Protein AF-A0A924HK42-F1 (afdb_monomer)

Nearest PDB structures (foldseek):
  7chu-assembly1_B  TM=3.744E-01  e=1.829E-01  Geobacillus virus E2
  7rej-assembly2_B  TM=3.097E-01  e=2.356E-01  Kuttervirus CBA120
  3wwn-assembly1_B-2  TM=5.386E-01  e=3.827E+00  Thermus thermophilus HB27
  4ufq-assembly2_A  TM=3.027E-01  e=3.592E+00  Streptomyces koganeiensis

Radius of gyration: 39.66 Å; Cα contacts (8 Å, |Δi|>4): 203; chains: 1; bounding box: 62×42×133 Å

Secondary structure (DSSP, 8-state):
-HHHHHHHHHHHHHHHHHHHHHHHHHHHH-----SSEETTEEEES-SS--TT-SEEE--SS------EE-HHHHHTTGGG--GGGTT-EEEETTTTEEEEE-SSSEEETTPPPPPPP---EEEESSSPPTTSS-TT-EEEETTT--EEEE-TTS-EEE---SS----TTTT---

Structure (mmCIF, N/CA/C/O backbone):
data_AF-A0A924HK42-F1
#
_entry.id   AF-A0A924HK42-F1
#
loop_
_atom_site.group_PDB
_atom_site.id
_atom_site.type_symbol
_atom_site.label_atom_id
_atom_site.label_alt_id
_atom_site.label_comp_id
_atom_site.label_asym_id
_atom_site.label_entity_id
_atom_site.label_seq_id
_atom_site.pdbx_PDB_ins_code
_atom_site.Cartn_x
_atom_site.Cartn_y
_atom_site.Cartn_z
_atom_site.occupancy
_atom_site.B_iso_or_equiv
_atom_site.auth_seq_id
_atom_site.auth_comp_id
_atom_site.auth_asym_id
_atom_site.auth_atom_id
_atom_site.pdbx_PDB_model_num
ATOM 1 N N . MET A 1 1 ? -30.449 -0.015 86.565 1.00 60.94 1 MET A N 1
ATOM 2 C CA . MET A 1 1 ? -29.260 -0.202 85.696 1.00 60.94 1 MET A CA 1
ATOM 3 C C . MET A 1 1 ? -29.527 -0.998 84.413 1.00 60.94 1 MET A C 1
ATOM 5 O O . MET A 1 1 ? -28.782 -0.805 83.466 1.00 60.94 1 MET A O 1
ATOM 9 N N . GLN A 1 2 ? -30.572 -1.835 84.306 1.00 57.66 2 GLN A N 1
ATOM 10 C CA . GLN A 1 2 ? -30.800 -2.625 83.077 1.00 57.66 2 GLN A CA 1
ATOM 11 C C . GLN A 1 2 ? -31.248 -1.819 81.839 1.00 57.66 2 GLN A C 1
ATOM 13 O O . GLN A 1 2 ? -30.857 -2.155 80.723 1.00 57.66 2 GLN A O 1
ATOM 18 N N . ASN A 1 3 ? -31.991 -0.720 82.010 1.00 57.16 3 ASN A N 1
ATOM 19 C CA . ASN A 1 3 ? -32.511 0.060 80.875 1.00 57.16 3 ASN A CA 1
ATOM 20 C C . ASN A 1 3 ? -31.427 0.823 80.087 1.00 57.16 3 ASN A C 1
ATOM 22 O O . ASN A 1 3 ? -31.620 1.094 78.903 1.00 57.16 3 ASN A O 1
ATOM 26 N N . SER A 1 4 ? -30.287 1.165 80.706 1.00 59.91 4 SER A N 1
ATOM 27 C CA . SER A 1 4 ? -29.198 1.863 80.003 1.00 59.91 4 SER A CA 1
ATOM 28 C C . SER A 1 4 ? -28.391 0.916 79.113 1.00 59.91 4 SER A C 1
ATOM 30 O O . SER A 1 4 ? -28.075 1.281 77.985 1.00 59.91 4 SER A O 1
ATOM 32 N N . LEU A 1 5 ? -28.134 -0.317 79.563 1.00 56.41 5 LEU A N 1
ATOM 33 C CA . LEU A 1 5 ? -27.430 -1.335 78.775 1.00 56.41 5 LEU A CA 1
ATOM 34 C C . LEU A 1 5 ? -28.242 -1.751 77.544 1.00 56.41 5 LEU A C 1
ATOM 36 O O . LEU A 1 5 ? -27.706 -1.784 76.439 1.00 56.41 5 LEU A O 1
ATOM 40 N N . GLN A 1 6 ? -29.554 -1.961 77.698 1.00 61.78 6 GLN A N 1
ATOM 41 C CA . GLN A 1 6 ? -30.449 -2.266 76.576 1.00 61.78 6 GLN A CA 1
ATOM 42 C C . GLN A 1 6 ? -30.402 -1.164 75.500 1.00 61.78 6 GLN A C 1
ATOM 44 O O . GLN A 1 6 ? -30.258 -1.473 74.320 1.00 61.78 6 GLN A O 1
ATOM 49 N N . LYS A 1 7 ? -30.413 0.123 75.876 1.00 58.91 7 LYS A N 1
ATOM 50 C CA . LYS A 1 7 ? -30.321 1.246 74.920 1.00 58.91 7 LYS A CA 1
ATOM 51 C C . LYS A 1 7 ? -28.994 1.286 74.146 1.00 58.91 7 LYS A C 1
ATOM 53 O O . LYS A 1 7 ? -28.999 1.587 72.954 1.00 58.91 7 LYS A O 1
ATOM 58 N N . ILE A 1 8 ? -27.877 0.958 74.801 1.00 57.97 8 ILE A N 1
ATOM 59 C CA . ILE A 1 8 ? -26.535 0.942 74.189 1.00 57.97 8 ILE A CA 1
ATOM 60 C C . ILE A 1 8 ? -26.398 -0.233 73.207 1.00 57.97 8 ILE A C 1
ATOM 62 O O . ILE A 1 8 ? -25.876 -0.055 72.105 1.00 57.97 8 ILE A O 1
ATOM 66 N N . HIS A 1 9 ? -26.927 -1.412 73.556 1.00 62.44 9 HIS A N 1
ATOM 67 C CA . HIS A 1 9 ? -26.930 -2.572 72.660 1.00 62.44 9 HIS A CA 1
ATOM 68 C C . HIS A 1 9 ? -27.810 -2.339 71.424 1.00 62.44 9 HIS A C 1
ATOM 70 O O . HIS A 1 9 ? -27.360 -2.593 70.309 1.00 62.44 9 HIS A O 1
ATOM 76 N N . HIS A 1 10 ? -29.010 -1.772 71.583 1.00 66.69 10 HIS A N 1
ATOM 77 C CA . HIS A 1 10 ? -29.893 -1.492 70.447 1.00 66.69 10 HIS A CA 1
ATOM 78 C C . HIS A 1 10 ? -29.303 -0.441 69.490 1.00 66.69 10 HIS A C 1
ATOM 80 O O . HIS A 1 10 ? -29.286 -0.664 68.283 1.00 66.69 10 HIS A O 1
ATOM 86 N N . GLY A 1 11 ? -28.751 0.668 69.996 1.00 64.31 11 GLY A N 1
ATOM 87 C CA . GLY A 1 11 ? -28.158 1.707 69.140 1.00 64.31 11 GLY A CA 1
ATOM 88 C C . GLY A 1 11 ? -26.922 1.230 68.365 1.00 64.31 11 GLY A C 1
ATOM 89 O O . GLY A 1 11 ? -26.782 1.512 67.174 1.00 64.31 11 GLY A O 1
ATOM 90 N N . SER A 1 12 ? -26.049 0.452 69.013 1.00 63.62 12 SER A N 1
ATOM 91 C CA . SER A 1 12 ? -24.818 -0.055 68.391 1.00 63.62 12 SER A CA 1
ATOM 92 C C . SER A 1 12 ? -25.096 -1.125 67.321 1.00 63.62 12 SER A C 1
ATOM 94 O O . SER A 1 12 ? -24.486 -1.110 66.251 1.00 63.62 12 SER A O 1
ATOM 96 N N . ILE A 1 13 ? -26.087 -1.999 67.549 1.00 64.75 13 ILE A N 1
ATOM 97 C CA . ILE A 1 13 ? -26.516 -3.022 66.579 1.00 64.75 13 ILE A CA 1
ATOM 98 C C . ILE A 1 13 ? -27.212 -2.383 65.366 1.00 64.75 13 ILE A C 1
ATOM 100 O O . ILE A 1 13 ? -26.963 -2.794 64.232 1.00 64.75 13 ILE A O 1
ATOM 104 N N . VAL A 1 14 ? -28.027 -1.341 65.563 1.00 73.50 14 VAL A N 1
ATOM 105 C CA . VAL A 1 14 ? -28.696 -0.616 64.463 1.00 73.50 14 VAL A CA 1
ATOM 106 C C . VAL A 1 14 ? -27.681 0.119 63.578 1.00 73.50 14 VAL A C 1
ATOM 108 O O . VAL A 1 14 ? -27.779 0.092 62.353 1.00 73.50 14 VAL A O 1
ATOM 111 N N . HIS A 1 15 ? -26.649 0.725 64.168 1.00 68.31 15 HIS A N 1
ATOM 112 C CA . HIS A 1 15 ? -25.599 1.399 63.397 1.00 68.31 15 HIS A CA 1
ATOM 113 C C . HIS A 1 15 ? -24.704 0.414 62.635 1.00 68.31 15 HIS A C 1
ATOM 115 O O . HIS A 1 15 ? -24.260 0.723 61.528 1.00 68.31 15 HIS A O 1
ATOM 121 N N . LEU A 1 16 ? -24.438 -0.767 63.202 1.00 68.56 16 LEU A N 1
ATOM 122 C CA . LEU A 1 16 ? -23.688 -1.822 62.524 1.00 68.56 16 LEU A CA 1
ATOM 123 C C . LEU A 1 16 ? -24.488 -2.401 61.347 1.00 68.56 16 LEU A C 1
ATOM 125 O O . LEU A 1 16 ? -23.970 -2.475 60.237 1.00 68.56 16 LEU A O 1
ATOM 129 N N . THR A 1 17 ? -25.766 -2.718 61.560 1.00 78.00 17 THR A N 1
ATOM 130 C CA . THR A 1 17 ? -26.655 -3.279 60.525 1.00 78.00 17 THR A CA 1
ATOM 131 C C . THR A 1 17 ? -26.899 -2.309 59.367 1.00 78.00 17 THR A C 1
ATOM 133 O O . THR A 1 17 ? -26.828 -2.718 58.209 1.00 78.00 17 THR A O 1
ATOM 136 N N . LEU A 1 18 ? -27.082 -1.012 59.637 1.00 75.62 18 LEU A N 1
ATOM 137 C CA . LEU A 1 18 ? -27.269 -0.002 58.591 1.00 75.62 18 LEU A CA 1
ATOM 138 C C . LEU A 1 18 ? -26.013 0.185 57.720 1.00 75.62 18 LEU A C 1
ATOM 140 O O . LEU A 1 18 ? -26.120 0.284 56.498 1.00 75.62 18 LEU A O 1
ATOM 144 N N . LYS A 1 19 ? -24.814 0.169 58.321 1.00 76.31 19 LYS A N 1
ATOM 145 C CA . LYS A 1 19 ? -23.538 0.235 57.583 1.00 76.31 19 LYS A CA 1
ATOM 146 C C . LYS A 1 19 ? -23.337 -0.985 56.684 1.00 76.31 19 LYS A C 1
ATOM 148 O O . LYS A 1 19 ? -22.904 -0.828 55.545 1.00 76.31 19 LYS A O 1
ATOM 153 N N . THR A 1 20 ? -23.687 -2.179 57.162 1.00 78.62 20 THR A N 1
ATOM 154 C CA . THR A 1 20 ? -23.613 -3.412 56.366 1.00 78.62 20 THR A CA 1
ATOM 155 C C . THR A 1 20 ? -24.596 -3.392 55.193 1.00 78.62 20 THR A C 1
ATOM 157 O O . THR A 1 20 ? -24.219 -3.779 54.091 1.00 78.62 20 THR A O 1
ATOM 160 N N . ILE A 1 21 ? -25.818 -2.879 55.378 1.00 82.56 21 ILE A N 1
ATOM 161 C CA . ILE A 1 21 ? -26.804 -2.735 54.292 1.00 82.56 21 ILE A CA 1
ATOM 162 C C . ILE A 1 21 ? -26.319 -1.734 53.236 1.00 82.56 21 ILE A C 1
ATOM 164 O O . ILE A 1 21 ? -26.374 -2.036 52.048 1.00 82.56 21 ILE A O 1
ATOM 168 N N . VAL A 1 22 ? -25.783 -0.578 53.643 1.00 81.81 22 VAL A N 1
ATOM 169 C CA . VAL A 1 22 ? -25.225 0.411 52.701 1.00 81.81 22 VAL A CA 1
ATOM 170 C C . VAL A 1 22 ? -24.028 -0.163 51.936 1.00 81.81 22 VAL A C 1
ATOM 172 O O . VAL A 1 22 ? -23.928 0.032 50.728 1.00 81.81 22 VAL A O 1
ATOM 175 N N . PHE A 1 23 ? -23.157 -0.926 52.603 1.00 77.56 23 PHE A N 1
ATOM 176 C CA . PHE A 1 23 ? -22.029 -1.612 51.965 1.00 77.56 23 PHE A CA 1
ATOM 177 C C . PHE A 1 23 ? -22.488 -2.677 50.953 1.00 77.56 23 PHE A C 1
ATOM 179 O O . PHE A 1 23 ? -21.944 -2.751 49.852 1.00 77.56 23 PHE A O 1
ATOM 186 N N . LEU A 1 24 ? -23.538 -3.445 51.270 1.00 78.38 24 LEU A N 1
ATOM 187 C CA . LEU A 1 24 ? -24.142 -4.414 50.349 1.00 78.38 24 LEU A CA 1
ATOM 188 C C . LEU A 1 24 ? -24.826 -3.733 49.155 1.00 78.38 24 LEU A C 1
ATOM 190 O O . LEU A 1 24 ? -24.669 -4.201 48.032 1.00 78.38 24 LEU A O 1
ATOM 194 N N . ILE A 1 25 ? -25.526 -2.613 49.365 1.00 79.56 25 ILE A N 1
ATOM 195 C CA . ILE A 1 25 ? -26.131 -1.819 48.282 1.00 79.56 25 ILE A CA 1
ATOM 196 C C . ILE A 1 25 ? -25.048 -1.212 47.386 1.00 79.56 25 ILE A C 1
ATOM 198 O O . ILE A 1 25 ? -25.223 -1.194 46.172 1.00 79.56 25 ILE A O 1
ATOM 202 N N . LEU A 1 26 ? -23.914 -0.771 47.941 1.00 73.88 26 LEU A N 1
ATOM 203 C CA . LEU A 1 26 ? -22.788 -0.307 47.132 1.00 73.88 26 LEU A CA 1
ATOM 204 C C . LEU A 1 26 ? -22.229 -1.445 46.266 1.00 73.88 26 LEU A C 1
ATOM 206 O O . LEU A 1 26 ? -22.082 -1.272 45.062 1.00 73.88 26 LEU A O 1
ATOM 210 N N . ILE A 1 27 ? -21.972 -2.622 46.844 1.00 70.44 27 ILE A N 1
ATOM 211 C CA . ILE A 1 27 ? -21.390 -3.768 46.122 1.00 70.44 27 ILE A CA 1
ATOM 212 C C . ILE A 1 27 ? -22.349 -4.337 45.065 1.00 70.44 27 ILE A C 1
ATOM 214 O O . ILE A 1 27 ? -21.914 -4.692 43.972 1.00 70.44 27 ILE A O 1
ATOM 218 N N . LEU A 1 28 ? -23.649 -4.410 45.364 1.00 69.75 28 LEU A N 1
ATOM 219 C CA . LEU A 1 28 ? -24.672 -4.949 44.458 1.00 69.75 28 LEU A CA 1
ATOM 220 C C . LEU A 1 28 ? -25.208 -3.899 43.466 1.00 69.75 28 LEU A C 1
ATOM 222 O O . LEU A 1 28 ? -25.758 -4.260 42.425 1.00 69.75 28 LEU A O 1
ATOM 226 N N . GLY A 1 29 ? -25.051 -2.608 43.777 1.00 62.84 29 GLY A N 1
ATOM 227 C CA . GLY A 1 29 ? -25.498 -1.471 42.969 1.00 62.84 29 GLY A CA 1
ATOM 228 C C . GLY A 1 29 ? -24.535 -1.078 41.848 1.00 62.84 29 GLY A C 1
ATOM 229 O O . GLY A 1 29 ? -24.977 -0.514 40.846 1.00 62.84 29 GLY A O 1
ATOM 230 N N . PHE A 1 30 ? -23.250 -1.442 41.936 1.00 62.41 30 PHE A N 1
ATOM 231 C CA . PHE A 1 30 ? -22.338 -1.400 40.789 1.00 62.41 30 PHE A CA 1
ATOM 232 C C . PHE A 1 30 ? -22.649 -2.563 39.837 1.00 62.41 30 PHE A C 1
ATOM 234 O O . PHE A 1 30 ? -21.886 -3.522 39.707 1.00 62.41 30 PHE A O 1
ATOM 241 N N . LYS A 1 31 ? -23.771 -2.480 39.108 1.00 58.25 31 LYS A N 1
ATOM 242 C CA . LYS A 1 31 ? -23.866 -3.226 37.850 1.00 58.25 31 LYS A CA 1
ATOM 243 C C . LYS A 1 31 ? -22.669 -2.791 37.010 1.00 58.25 31 LYS A C 1
ATOM 245 O O . LYS A 1 31 ? -22.473 -1.594 36.817 1.00 58.25 31 LYS A O 1
ATOM 250 N N . LYS A 1 32 ? -21.853 -3.741 36.540 1.00 56.59 32 LYS A N 1
ATOM 251 C CA . LYS A 1 32 ? -20.817 -3.453 35.544 1.00 56.59 32 LYS A CA 1
ATOM 252 C C . LYS A 1 32 ? -21.500 -2.728 34.387 1.00 56.59 32 LYS A C 1
ATOM 254 O O . LYS A 1 32 ? -22.228 -3.355 33.623 1.00 56.59 32 LYS A O 1
ATOM 259 N N . THR A 1 33 ? -21.285 -1.427 34.254 1.00 49.47 33 THR A N 1
ATOM 260 C CA . THR A 1 33 ? -21.591 -0.715 33.019 1.00 49.47 33 THR A CA 1
ATOM 261 C C . THR A 1 33 ? -20.537 -1.183 32.023 1.00 49.47 33 THR A C 1
ATOM 263 O O . THR A 1 33 ? -19.456 -0.610 31.916 1.00 49.47 33 THR A O 1
ATOM 266 N N . THR A 1 34 ? -20.778 -2.328 31.385 1.00 50.75 34 THR A N 1
ATOM 267 C CA . THR A 1 34 ? -19.923 -2.853 30.325 1.00 50.75 34 THR A CA 1
ATOM 268 C C . THR A 1 34 ? -20.032 -1.900 29.145 1.00 50.75 34 THR A C 1
ATOM 270 O O . THR A 1 34 ? -20.951 -1.981 28.336 1.00 50.75 34 THR A O 1
ATOM 273 N N . LEU A 1 35 ? -19.090 -0.968 29.045 1.00 57.59 35 LEU A N 1
ATOM 274 C CA . LEU A 1 35 ? -18.863 -0.238 27.810 1.00 57.59 35 LEU A CA 1
ATOM 275 C C . LEU A 1 35 ? -18.187 -1.219 26.835 1.00 57.59 35 LEU A C 1
ATOM 277 O O . LEU A 1 35 ? -16.990 -1.475 26.924 1.00 57.59 35 LEU A O 1
ATOM 281 N N . GLY A 1 36 ? -18.990 -1.848 25.973 1.00 54.88 36 GLY A N 1
ATOM 282 C CA . GLY A 1 36 ? -18.540 -2.454 24.713 1.00 54.88 36 GLY A CA 1
ATOM 283 C C . GLY A 1 36 ? -18.012 -3.894 24.717 1.00 54.88 36 GLY A C 1
ATOM 284 O O . GLY A 1 36 ? -17.619 -4.353 23.652 1.00 54.88 36 GLY A O 1
ATOM 285 N N . GLN A 1 37 ? -17.992 -4.622 25.839 1.00 58.22 37 GLN A N 1
ATOM 286 C CA . GLN A 1 37 ? -17.507 -6.015 25.870 1.00 58.22 37 GLN A CA 1
ATOM 287 C C . GLN A 1 37 ? -18.670 -7.009 25.892 1.00 58.22 37 GLN A C 1
ATOM 289 O O . GLN A 1 37 ? -19.072 -7.496 26.951 1.00 58.22 37 GLN A O 1
ATOM 294 N N . THR A 1 38 ? -19.220 -7.305 24.718 1.00 54.03 38 THR A N 1
ATOM 295 C CA . THR A 1 38 ? -20.148 -8.425 24.541 1.00 54.03 38 THR A CA 1
ATOM 296 C C . THR A 1 38 ? -19.286 -9.670 24.344 1.00 54.03 38 THR A C 1
ATOM 298 O O . THR A 1 38 ? -18.628 -9.805 23.317 1.00 54.03 38 THR A O 1
ATOM 301 N N . SER A 1 39 ? -19.204 -10.521 25.372 1.00 64.56 39 SER A N 1
ATOM 302 C CA . SER A 1 39 ? -18.599 -11.867 25.372 1.00 64.56 39 SER A CA 1
ATOM 303 C C . SER A 1 39 ? -17.511 -12.117 24.309 1.00 64.56 39 SER A C 1
ATOM 305 O O . SER A 1 39 ? -17.748 -12.812 23.328 1.00 64.56 39 SER A O 1
ATOM 307 N N . GLY A 1 40 ? -16.313 -11.557 24.508 1.00 77.12 40 GLY A N 1
ATOM 308 C CA . GLY A 1 40 ? -15.129 -11.842 23.680 1.00 77.12 40 GLY A CA 1
ATOM 309 C C . GLY A 1 40 ? -14.845 -10.863 22.534 1.00 77.12 40 GLY A C 1
ATOM 310 O O . GLY A 1 40 ? -13.751 -10.916 21.978 1.00 77.12 40 GLY A O 1
ATOM 311 N N . SER A 1 41 ? -15.762 -9.941 22.223 1.00 89.12 41 SER A N 1
ATOM 312 C CA . SER A 1 41 ? -15.559 -8.881 21.221 1.00 89.12 41 SER A CA 1
ATOM 313 C C . SER A 1 41 ? -15.672 -7.484 21.838 1.00 89.12 41 SER A C 1
ATOM 315 O O . SER A 1 41 ? -16.392 -7.276 22.818 1.00 89.12 41 SER A O 1
ATOM 317 N N . VAL A 1 42 ? -14.938 -6.526 21.272 1.00 90.75 42 VAL A N 1
ATOM 318 C CA . VAL A 1 42 ? -14.956 -5.108 21.637 1.00 90.75 42 VAL A CA 1
ATOM 319 C C . VAL A 1 42 ? -15.672 -4.326 20.541 1.00 90.75 42 VAL A C 1
ATOM 321 O O . VAL A 1 42 ? -15.205 -4.274 19.407 1.00 90.75 42 VAL A O 1
ATOM 324 N N . GLY A 1 43 ? -16.786 -3.685 20.890 1.00 91.00 43 GLY A N 1
ATOM 325 C CA . GLY A 1 43 ? -17.484 -2.728 20.031 1.00 91.00 43 GLY A CA 1
ATOM 326 C C . GLY A 1 43 ? -17.170 -1.283 20.408 1.00 91.00 43 GLY A C 1
ATOM 327 O O . GLY A 1 43 ? -17.345 -0.892 21.563 1.00 91.00 43 GLY A O 1
ATOM 328 N N . ILE A 1 44 ? -16.756 -0.464 19.439 1.00 92.25 44 ILE A N 1
ATOM 329 C CA . ILE A 1 44 ? -16.608 0.991 19.588 1.00 92.25 44 ILE A CA 1
ATOM 330 C C . ILE A 1 44 ? -17.584 1.669 18.628 1.00 92.25 44 ILE A C 1
ATOM 332 O O . ILE A 1 44 ? -17.455 1.550 17.416 1.00 92.25 44 ILE A O 1
ATOM 336 N N . GLY A 1 45 ? -18.578 2.382 19.164 1.00 92.31 45 GLY A N 1
ATOM 337 C CA . GLY A 1 45 ? -19.627 3.016 18.350 1.00 92.31 45 GLY A CA 1
ATOM 338 C C . GLY A 1 45 ? -20.679 2.046 17.791 1.00 92.31 45 GLY A C 1
ATOM 339 O O . GLY A 1 45 ? -21.547 2.463 17.032 1.00 92.31 45 GLY A O 1
ATOM 340 N N . THR A 1 46 ? -20.646 0.776 18.205 1.00 90.56 46 THR A N 1
ATOM 341 C CA . THR A 1 46 ? -21.676 -0.242 17.945 1.00 90.56 46 THR A CA 1
ATOM 342 C C . THR A 1 46 ? -21.951 -1.050 19.217 1.00 90.56 46 THR A C 1
ATOM 344 O O . THR A 1 46 ? -21.048 -1.271 20.024 1.00 90.56 46 THR A O 1
ATOM 347 N N . THR A 1 47 ? -23.197 -1.487 19.409 1.00 88.38 47 THR A N 1
ATOM 348 C CA . THR A 1 47 ? -23.598 -2.418 20.484 1.00 88.38 47 THR A CA 1
ATOM 349 C C . THR A 1 47 ? -23.660 -3.869 20.016 1.00 88.38 47 THR A C 1
ATOM 351 O O . THR A 1 47 ? -23.749 -4.776 20.840 1.00 88.38 47 THR A O 1
ATOM 354 N N . THR A 1 48 ? -23.599 -4.089 18.703 1.00 89.38 48 THR A N 1
ATOM 355 C CA . THR A 1 48 ? -23.621 -5.410 18.073 1.00 89.38 48 THR A CA 1
ATOM 356 C C . THR A 1 48 ? -22.392 -5.524 17.175 1.00 89.38 48 THR A C 1
ATOM 358 O O . THR A 1 48 ? -22.499 -5.256 15.977 1.00 89.38 48 THR A O 1
ATOM 361 N N . PRO A 1 49 ? -21.208 -5.829 17.741 1.00 90.81 49 PRO A N 1
ATOM 362 C CA . PRO A 1 49 ? -20.014 -6.091 16.946 1.00 90.81 49 PRO A CA 1
ATOM 363 C C . PRO A 1 49 ? -20.266 -7.201 15.925 1.00 90.81 49 PRO A C 1
ATOM 365 O O . PRO A 1 49 ? -21.011 -8.150 16.197 1.00 90.81 49 PRO A O 1
ATOM 368 N N . TYR A 1 50 ? -19.632 -7.106 14.761 1.00 91.75 50 TYR A N 1
ATOM 369 C CA . TYR A 1 50 ? -19.667 -8.167 13.766 1.00 91.75 50 TYR A CA 1
ATOM 370 C C . TYR A 1 50 ? -19.182 -9.497 14.362 1.00 91.75 50 TYR A C 1
ATOM 372 O O . TYR A 1 50 ? -18.147 -9.556 15.020 1.00 91.75 50 TYR A O 1
ATOM 380 N N . SER A 1 51 ? -19.915 -10.582 14.100 1.00 91.12 51 SER A N 1
ATOM 381 C CA . SER A 1 51 ? -19.716 -11.885 14.766 1.00 91.12 51 SER A CA 1
ATOM 382 C C . SER A 1 51 ? -18.313 -12.490 14.621 1.00 9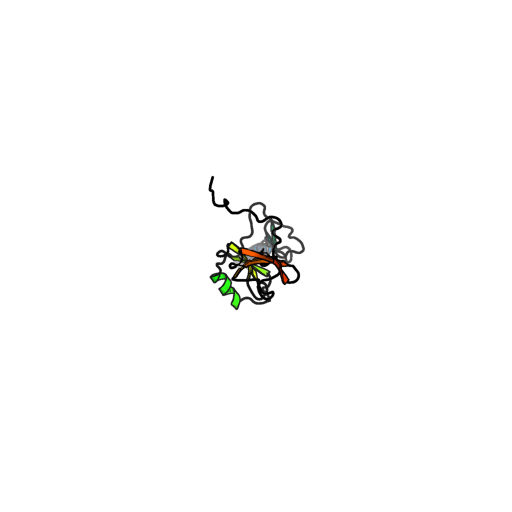1.12 51 SER A C 1
ATOM 384 O O . SER A 1 51 ? -17.881 -13.225 15.504 1.00 91.12 51 SER A O 1
ATOM 386 N N . ASN A 1 52 ? -17.588 -12.159 13.547 1.00 91.50 52 ASN A N 1
ATOM 387 C CA . ASN A 1 52 ? -16.215 -12.625 13.314 1.00 91.50 52 ASN A CA 1
ATOM 388 C C . ASN A 1 52 ? -15.145 -11.572 13.664 1.00 91.50 52 ASN A C 1
ATOM 390 O O . ASN A 1 52 ? -13.982 -11.742 13.300 1.00 91.50 52 ASN A O 1
ATOM 394 N N . ALA A 1 53 ? -15.512 -10.471 14.327 1.00 92.75 53 ALA A N 1
ATOM 395 C CA . ALA A 1 53 ? -14.591 -9.415 14.726 1.00 92.75 53 ALA A CA 1
ATOM 396 C C . ALA A 1 53 ? -14.328 -9.454 16.237 1.00 92.75 53 ALA A C 1
ATOM 398 O O . ALA A 1 53 ? -15.242 -9.373 17.053 1.00 92.75 53 ALA A O 1
ATOM 399 N N . VAL A 1 54 ? -13.050 -9.503 16.619 1.00 93.00 54 VAL A N 1
ATOM 400 C CA . VAL A 1 54 ? -12.644 -9.261 18.016 1.00 93.00 54 VAL A CA 1
ATOM 401 C C . VAL A 1 54 ? -12.725 -7.767 18.351 1.00 93.00 54 VAL A C 1
ATOM 403 O O . VAL A 1 54 ? -12.997 -7.409 19.492 1.00 93.00 54 VAL A O 1
ATOM 406 N N . LEU A 1 55 ? -12.526 -6.891 17.363 1.00 93.12 55 LEU A N 1
ATOM 407 C CA . LEU A 1 55 ? -12.686 -5.443 17.478 1.00 93.12 55 LEU A CA 1
ATOM 408 C C . LEU A 1 55 ? -13.507 -4.934 16.291 1.00 93.12 55 LEU A C 1
ATOM 410 O O . LEU A 1 55 ? -13.078 -5.081 15.148 1.00 93.12 55 LEU A O 1
ATOM 414 N N . ASP A 1 56 ? -14.651 -4.318 16.572 1.00 94.12 56 ASP A N 1
ATOM 415 C CA . ASP A 1 56 ? -15.506 -3.657 15.586 1.00 94.12 56 ASP A CA 1
ATOM 416 C C . ASP A 1 56 ? -15.649 -2.172 15.943 1.00 94.12 56 ASP A C 1
ATOM 418 O O . ASP A 1 56 ? -15.994 -1.817 17.074 1.00 94.12 56 ASP A O 1
ATOM 422 N N . ILE A 1 57 ? -15.346 -1.295 14.987 1.00 94.88 57 ILE A N 1
ATOM 423 C CA . ILE A 1 57 ? -15.366 0.157 15.164 1.00 94.88 57 ILE A CA 1
ATOM 424 C C . ILE A 1 57 ? -16.310 0.748 14.123 1.00 94.88 57 ILE A C 1
ATOM 426 O O . ILE A 1 57 ? -16.013 0.735 12.930 1.00 94.88 57 ILE A O 1
ATOM 430 N N . SER A 1 58 ? -17.410 1.338 14.584 1.00 94.88 58 SER A N 1
ATOM 431 C CA . SER A 1 58 ? -18.374 2.034 13.738 1.00 94.88 58 SER A CA 1
ATOM 432 C C . SER A 1 58 ? -18.395 3.526 14.060 1.00 94.88 58 SER A C 1
ATOM 434 O O . SER A 1 58 ? -18.598 3.945 15.200 1.00 94.88 58 SER A O 1
ATOM 436 N N . SER A 1 59 ? -18.150 4.358 13.052 1.00 96.31 59 SER A N 1
ATOM 437 C CA . SER A 1 59 ? -18.274 5.810 13.148 1.00 96.31 59 SER A CA 1
ATOM 438 C C . SER A 1 59 ? -18.466 6.414 11.762 1.00 96.31 59 SER A C 1
ATOM 440 O O . SER A 1 59 ? -17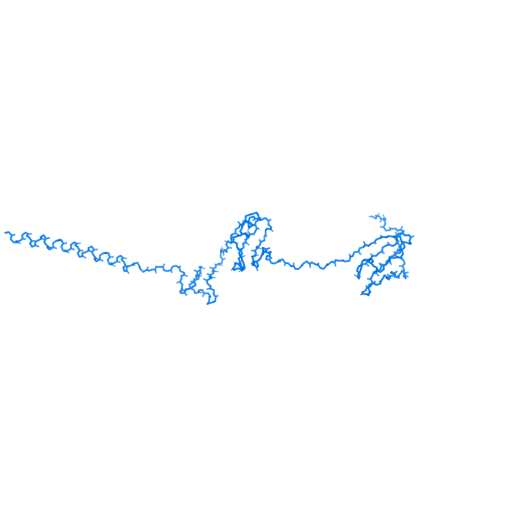.854 5.966 10.799 1.00 96.31 59 SER A O 1
ATOM 442 N N . THR A 1 60 ? -19.278 7.468 11.666 1.00 96.75 60 THR A N 1
ATOM 443 C CA . THR A 1 60 ? -19.436 8.273 10.441 1.00 96.75 60 THR A CA 1
ATOM 444 C C . THR A 1 60 ? -18.585 9.545 10.450 1.00 96.75 60 THR A C 1
ATOM 446 O O . THR A 1 60 ? -18.518 10.244 9.445 1.00 96.75 60 THR A O 1
ATOM 449 N N . THR A 1 61 ? -17.943 9.867 11.580 1.00 97.56 61 THR A N 1
ATOM 450 C CA . THR A 1 61 ? -17.225 11.139 11.791 1.00 97.56 61 THR A CA 1
ATOM 451 C C . THR A 1 61 ? -15.801 10.972 12.319 1.00 97.56 61 THR A C 1
ATOM 453 O O . THR A 1 61 ? -15.069 11.955 12.421 1.00 97.56 61 THR A O 1
ATOM 456 N N . LYS A 1 62 ? -15.383 9.750 12.671 1.00 96.88 62 LYS A N 1
ATOM 457 C CA . LYS A 1 62 ? -14.050 9.443 13.208 1.00 96.88 62 LYS A CA 1
ATOM 458 C C . LYS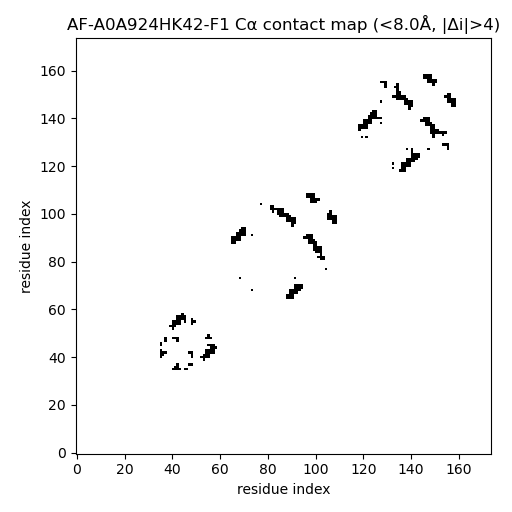 A 1 62 ? -13.442 8.238 12.493 1.00 96.88 62 LYS A C 1
ATOM 460 O O . LYS A 1 62 ? -14.160 7.405 11.954 1.00 96.88 62 LYS A O 1
ATOM 465 N N . GLY A 1 63 ? -12.115 8.143 12.531 1.00 94.62 63 GLY A N 1
ATOM 466 C CA . GLY A 1 63 ? -11.354 7.002 12.016 1.00 94.62 63 GLY A CA 1
ATOM 467 C C . GLY A 1 63 ? -10.499 6.330 13.091 1.00 94.62 63 GLY A C 1
ATOM 468 O O . GLY A 1 63 ? -10.451 6.776 14.239 1.00 94.62 63 GLY A O 1
ATOM 469 N N . LEU A 1 64 ? -9.793 5.268 12.697 1.00 96.12 64 LEU A N 1
ATOM 470 C CA . LEU A 1 64 ? -8.797 4.594 13.528 1.00 96.12 64 LEU A CA 1
ATOM 471 C C . LEU A 1 64 ? -7.415 5.217 13.298 1.00 96.12 64 LEU A C 1
ATOM 473 O O . LEU A 1 64 ? -6.872 5.151 12.196 1.00 96.12 64 LEU A O 1
ATOM 477 N N . LEU A 1 65 ? -6.826 5.793 14.347 1.00 96.81 65 LEU A N 1
ATOM 478 C CA . LEU A 1 65 ? -5.440 6.252 14.313 1.00 96.81 65 LEU A CA 1
ATOM 479 C C . LEU A 1 65 ? -4.510 5.124 14.776 1.00 96.81 65 LEU A C 1
ATOM 481 O O . LEU A 1 65 ? -4.419 4.832 15.966 1.00 96.81 65 LEU A O 1
ATOM 485 N N . LEU A 1 66 ? -3.820 4.497 13.827 1.00 97.31 66 LEU A N 1
ATOM 486 C CA . LEU A 1 66 ? -2.801 3.478 14.095 1.00 97.31 66 LEU A CA 1
ATOM 487 C C . LEU A 1 66 ? -1.514 4.104 14.673 1.00 97.31 66 LEU A C 1
ATOM 489 O O . LEU A 1 66 ? -1.300 5.311 14.505 1.00 97.31 66 LEU A O 1
ATOM 493 N N . PRO A 1 67 ? -0.623 3.318 15.314 1.00 98.00 67 PRO A N 1
ATOM 494 C CA . PRO A 1 67 ? 0.688 3.807 15.731 1.00 98.00 67 PRO A CA 1
ATOM 495 C C . PRO A 1 67 ? 1.431 4.470 14.566 1.00 98.00 67 PRO A C 1
ATOM 497 O O . PRO A 1 67 ? 1.544 3.898 13.480 1.00 98.00 67 PRO A O 1
ATOM 500 N N . ARG A 1 68 ? 1.921 5.692 14.792 1.00 98.38 68 ARG A N 1
ATOM 501 C CA . ARG A 1 68 ? 2.621 6.501 13.789 1.00 98.38 68 ARG A CA 1
ATOM 502 C C . ARG A 1 68 ? 4.101 6.549 14.119 1.00 98.38 68 ARG A C 1
ATOM 504 O O . ARG A 1 68 ? 4.463 7.145 15.130 1.00 98.38 68 ARG A O 1
ATOM 511 N N . LEU A 1 69 ? 4.929 5.930 13.287 1.00 98.44 69 LEU A N 1
ATOM 512 C CA . LEU A 1 69 ? 6.362 5.771 13.539 1.00 98.44 69 LEU A CA 1
ATOM 513 C C . LEU A 1 69 ? 7.170 6.258 12.336 1.00 98.44 69 LEU A C 1
ATOM 515 O O . LEU A 1 69 ? 6.776 6.020 11.197 1.00 98.44 69 LEU A O 1
ATOM 519 N N . SER A 1 70 ? 8.317 6.894 12.570 1.00 98.44 70 SER A N 1
ATOM 520 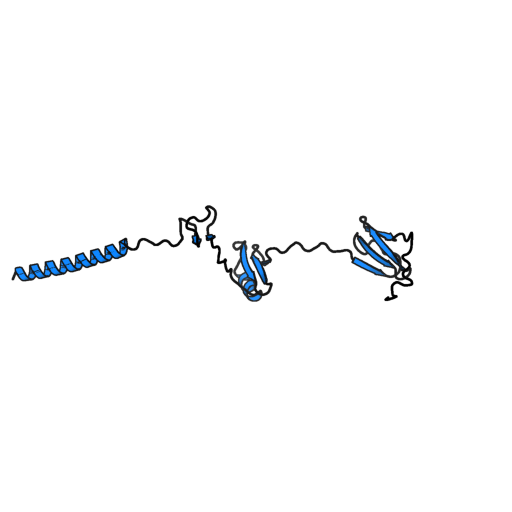C CA . SER A 1 70 ? 9.328 7.053 11.517 1.00 98.44 70 SER A CA 1
ATOM 521 C C . SER A 1 70 ? 9.947 5.696 11.158 1.00 98.44 70 SER A C 1
ATOM 523 O O . SER A 1 70 ? 9.803 4.727 11.908 1.00 98.44 70 SER A O 1
ATOM 525 N N . ILE A 1 71 ? 10.699 5.620 10.054 1.00 97.94 71 ILE A N 1
ATOM 526 C 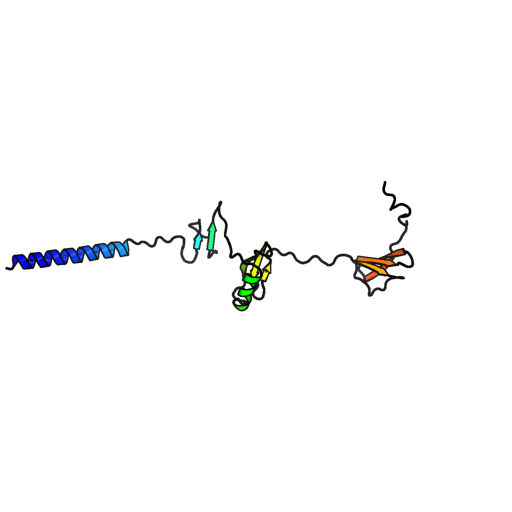CA . ILE A 1 71 ? 11.467 4.405 9.709 1.00 97.94 71 ILE A CA 1
ATOM 527 C C . ILE A 1 71 ? 12.360 3.965 10.879 1.00 97.94 71 ILE A C 1
ATOM 529 O O . ILE A 1 71 ? 12.329 2.805 11.274 1.00 97.94 71 ILE A O 1
ATOM 533 N N . GLN A 1 72 ? 13.073 4.907 11.501 1.00 98.12 72 GLN A N 1
ATOM 534 C CA . GLN A 1 72 ? 13.968 4.618 12.625 1.00 98.12 72 GLN A CA 1
ATOM 535 C C . GLN A 1 72 ? 13.208 4.043 13.829 1.00 98.12 72 GLN A C 1
ATOM 537 O O . GLN A 1 72 ? 13.647 3.072 14.436 1.00 98.12 72 GLN A O 1
ATOM 542 N N . GLN A 1 73 ? 12.044 4.608 14.161 1.00 98.38 73 GLN A N 1
ATOM 543 C CA . GLN A 1 73 ? 11.220 4.128 15.275 1.00 98.38 73 GLN A CA 1
ATOM 544 C C . GLN A 1 73 ? 10.592 2.758 14.991 1.00 98.38 73 GLN A C 1
ATOM 546 O O . GLN A 1 73 ? 10.507 1.925 15.891 1.00 98.38 73 GLN A O 1
ATOM 551 N N . ARG A 1 74 ? 10.170 2.512 13.746 1.00 97.88 74 ARG A N 1
ATOM 552 C CA . ARG A 1 74 ? 9.657 1.215 13.291 1.00 97.88 74 ARG A CA 1
ATOM 553 C C . ARG A 1 74 ? 10.737 0.138 13.380 1.00 97.88 74 ARG A C 1
ATOM 555 O O . ARG A 1 74 ? 10.468 -0.949 13.880 1.00 97.88 74 ARG A O 1
ATOM 562 N N . ASP A 1 75 ? 11.955 0.438 12.942 1.00 96.62 75 ASP A N 1
ATOM 563 C CA . ASP A 1 75 ? 13.035 -0.551 12.872 1.00 96.62 75 ASP A CA 1
ATOM 564 C C . ASP A 1 75 ? 13.565 -0.955 14.260 1.00 96.62 75 ASP A C 1
ATOM 566 O O . ASP A 1 75 ? 14.060 -2.068 14.428 1.00 96.62 75 ASP A O 1
ATOM 570 N N . ILE A 1 76 ? 13.349 -0.127 15.292 1.00 97.44 76 ILE A N 1
ATOM 571 C CA . ILE A 1 76 ? 13.555 -0.507 16.704 1.00 97.44 76 ILE A CA 1
ATOM 572 C C . ILE A 1 76 ? 12.623 -1.657 17.134 1.00 97.44 76 ILE A C 1
ATOM 574 O O . ILE A 1 76 ? 12.946 -2.395 18.071 1.00 97.44 76 ILE A O 1
ATOM 578 N N . LEU A 1 77 ? 11.468 -1.830 16.479 1.00 96.25 77 LEU A N 1
ATOM 579 C CA . LEU A 1 77 ? 10.546 -2.932 16.771 1.00 96.25 77 LEU A CA 1
ATOM 580 C C . LEU A 1 77 ? 11.045 -4.265 16.215 1.00 96.25 77 LEU A C 1
ATOM 582 O O . LEU A 1 77 ? 10.797 -5.286 16.844 1.00 96.25 77 LEU A O 1
ATOM 586 N N . THR A 1 78 ? 11.767 -4.262 15.091 1.00 94.75 78 THR A N 1
ATOM 587 C CA . THR A 1 78 ? 12.231 -5.461 14.370 1.00 94.75 78 THR A CA 1
ATOM 588 C C . THR A 1 78 ? 12.895 -6.522 15.262 1.00 94.75 78 THR A C 1
ATOM 590 O O . THR A 1 78 ? 12.488 -7.674 15.176 1.00 94.75 78 THR A O 1
ATOM 593 N N . PRO A 1 79 ? 13.843 -6.206 16.171 1.00 94.06 79 PRO A N 1
ATOM 594 C CA . PRO A 1 79 ? 14.431 -7.225 17.051 1.00 94.06 79 PRO A CA 1
ATOM 595 C C . PRO A 1 79 ? 13.483 -7.742 18.150 1.00 94.06 79 PRO A C 1
ATOM 597 O O . PRO A 1 79 ? 13.818 -8.699 18.843 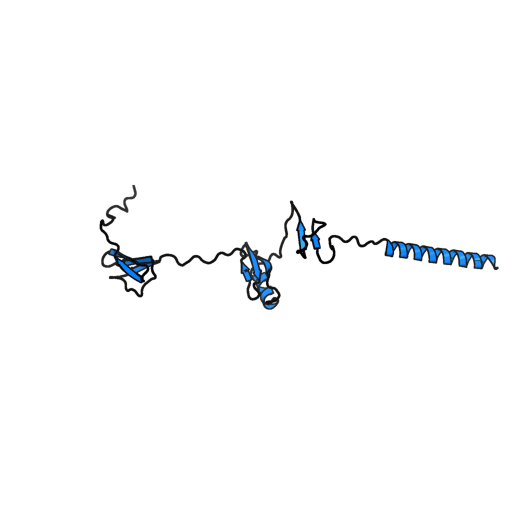1.00 94.06 79 PRO A O 1
ATOM 600 N N . LYS A 1 80 ? 12.324 -7.103 18.358 1.00 94.50 80 LYS A N 1
ATOM 601 C CA . LYS A 1 80 ? 11.342 -7.435 19.408 1.00 94.50 80 LYS A CA 1
ATOM 602 C C . LYS A 1 80 ? 10.115 -8.174 18.872 1.00 94.50 80 LYS A C 1
ATOM 604 O O . LYS A 1 80 ? 9.336 -8.699 19.663 1.00 94.50 80 LYS A O 1
ATOM 609 N N . ILE A 1 81 ? 9.922 -8.182 17.557 1.00 95.25 81 ILE A N 1
ATOM 610 C CA . ILE A 1 81 ? 8.796 -8.821 16.875 1.00 95.25 81 ILE A CA 1
ATOM 611 C C . ILE A 1 81 ? 9.315 -9.986 16.032 1.00 95.25 81 ILE A C 1
ATOM 613 O O . ILE A 1 81 ? 10.430 -9.950 15.523 1.00 95.25 81 ILE A O 1
ATOM 617 N N . ASN A 1 82 ? 8.529 -11.052 15.918 1.00 93.81 82 ASN A N 1
ATOM 618 C CA . ASN A 1 82 ? 8.906 -12.256 15.175 1.00 93.81 82 ASN A CA 1
ATOM 619 C C . ASN A 1 82 ? 7.734 -12.734 14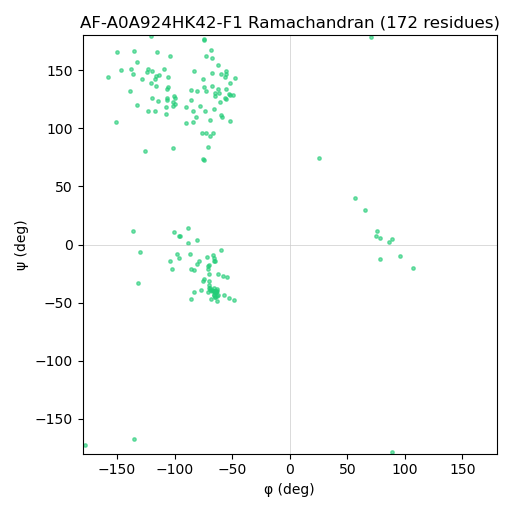.302 1.00 93.81 82 ASN A C 1
ATOM 621 O O . ASN A 1 82 ? 6.761 -12.001 14.114 1.00 93.81 82 ASN A O 1
ATOM 625 N N . ALA A 1 83 ? 7.817 -13.949 13.760 1.00 95.38 83 ALA A N 1
ATOM 626 C CA . ALA A 1 83 ? 6.794 -14.515 12.882 1.00 95.38 83 ALA A CA 1
ATOM 627 C C . ALA A 1 83 ? 5.372 -14.511 13.480 1.00 95.38 83 ALA A C 1
ATOM 629 O O . ALA A 1 83 ? 4.403 -14.403 12.732 1.00 95.38 83 ALA A O 1
ATOM 630 N N . THR A 1 84 ? 5.219 -14.567 14.809 1.00 96.62 84 THR A N 1
ATOM 631 C CA . THR A 1 84 ? 3.900 -14.541 15.466 1.00 96.62 84 THR A CA 1
ATOM 632 C C . THR A 1 84 ? 3.208 -13.181 15.394 1.00 96.62 84 THR A C 1
ATOM 634 O O . THR A 1 84 ? 1.994 -13.112 15.554 1.00 96.62 84 THR A O 1
ATOM 637 N N . ALA A 1 85 ? 3.950 -12.104 15.118 1.00 96.56 85 ALA A N 1
ATOM 638 C CA . ALA A 1 85 ? 3.407 -10.763 14.920 1.00 96.56 85 ALA A CA 1
ATOM 639 C C . ALA A 1 85 ? 3.007 -10.490 13.456 1.00 96.56 85 ALA A C 1
ATOM 641 O O . ALA A 1 85 ? 2.837 -9.330 13.078 1.00 96.56 85 ALA A O 1
ATOM 642 N N . ASN A 1 86 ? 2.915 -11.523 12.605 1.00 97.00 86 ASN A N 1
ATOM 643 C CA . ASN A 1 86 ? 2.442 -11.379 11.227 1.00 97.00 86 ASN A CA 1
ATOM 644 C C . ASN A 1 86 ? 1.081 -10.658 11.207 1.00 97.00 86 ASN A C 1
ATOM 646 O O . ASN A 1 86 ? 0.170 -11.006 11.958 1.00 97.00 86 ASN A O 1
ATOM 650 N N . GLY A 1 87 ? 0.970 -9.624 10.373 1.00 96.31 87 GLY A N 1
ATOM 651 C CA . GLY A 1 87 ? -0.217 -8.780 10.271 1.00 96.31 87 GLY A CA 1
ATOM 652 C C . GLY A 1 87 ? -0.226 -7.584 11.225 1.00 96.31 87 GLY A C 1
ATOM 653 O O . GLY A 1 87 ? -1.210 -6.848 11.251 1.00 96.31 87 GLY A O 1
ATOM 654 N N . LEU A 1 88 ? 0.848 -7.338 11.988 1.00 97.31 88 LEU A N 1
ATOM 655 C CA . LEU A 1 88 ? 1.002 -6.101 12.756 1.00 97.31 88 LEU A CA 1
ATOM 656 C C . LEU A 1 88 ? 1.109 -4.903 11.804 1.00 97.31 88 LEU A C 1
ATOM 658 O O . LEU A 1 88 ? 1.942 -4.916 10.902 1.00 97.31 88 LEU A O 1
ATOM 662 N N . ILE A 1 89 ? 0.290 -3.867 12.017 1.00 97.56 89 ILE A N 1
ATOM 663 C CA . ILE A 1 89 ? 0.171 -2.706 11.122 1.00 97.56 89 ILE A CA 1
ATOM 664 C C . ILE A 1 89 ? 0.525 -1.408 11.856 1.00 97.56 89 ILE A C 1
ATOM 666 O O . ILE A 1 89 ? 0.103 -1.174 12.989 1.00 97.56 89 ILE A O 1
ATOM 670 N N . ILE A 1 90 ? 1.254 -0.530 11.169 1.00 98.31 90 ILE A N 1
ATOM 671 C CA . ILE A 1 90 ? 1.553 0.845 11.591 1.00 98.31 90 ILE A CA 1
ATOM 672 C C . ILE A 1 90 ? 1.359 1.822 10.423 1.00 98.31 90 ILE A C 1
ATOM 674 O O . ILE A 1 90 ? 1.300 1.416 9.262 1.00 98.31 90 ILE A O 1
ATOM 678 N N . TYR A 1 91 ? 1.324 3.121 10.711 1.00 98.31 91 TYR A N 1
ATOM 679 C CA . TYR A 1 91 ? 1.504 4.164 9.700 1.00 98.31 91 TYR A CA 1
ATOM 680 C C . TYR A 1 91 ? 2.929 4.723 9.777 1.00 98.31 91 TYR A C 1
ATOM 682 O O . TYR A 1 91 ? 3.341 5.266 10.804 1.00 98.31 91 TYR A O 1
ATOM 690 N N . ASN A 1 92 ? 3.691 4.595 8.693 1.00 98.12 92 ASN A N 1
ATOM 691 C CA . ASN A 1 92 ? 5.050 5.105 8.601 1.00 98.12 92 ASN A CA 1
ATOM 692 C C . ASN A 1 92 ? 5.034 6.584 8.199 1.00 98.12 92 ASN A C 1
ATOM 694 O O . ASN A 1 92 ? 4.624 6.938 7.095 1.00 98.12 92 ASN A O 1
ATOM 698 N N . THR A 1 93 ? 5.491 7.460 9.090 1.00 98.19 93 THR A N 1
ATOM 699 C CA . THR A 1 93 ? 5.479 8.914 8.876 1.00 98.19 93 THR A CA 1
ATOM 700 C C . THR A 1 93 ? 6.610 9.407 7.980 1.00 98.19 93 THR A C 1
ATOM 702 O O . THR A 1 93 ? 6.543 10.537 7.508 1.00 98.19 93 THR A O 1
ATOM 705 N N . THR A 1 94 ? 7.628 8.583 7.721 1.00 97.81 94 THR A N 1
ATOM 706 C CA . THR A 1 94 ? 8.713 8.911 6.788 1.00 97.81 94 THR A CA 1
ATOM 707 C C . THR A 1 94 ? 8.339 8.543 5.354 1.00 97.81 94 THR A C 1
ATOM 709 O O . THR A 1 94 ? 8.514 9.362 4.461 1.00 97.81 94 THR A O 1
ATOM 712 N N . SER A 1 95 ? 7.808 7.336 5.121 1.00 95.44 95 SER A N 1
ATOM 713 C CA . SER A 1 95 ? 7.384 6.903 3.777 1.00 95.44 95 SER A CA 1
ATOM 714 C C . SER A 1 95 ? 5.952 7.311 3.418 1.00 95.44 95 SER A C 1
ATOM 716 O O . SER A 1 95 ? 5.552 7.149 2.268 1.00 95.44 95 SER A O 1
ATOM 718 N N . LEU A 1 96 ? 5.191 7.843 4.383 1.00 96.06 96 LEU A N 1
ATOM 719 C CA . LEU A 1 96 ? 3.782 8.234 4.246 1.00 96.06 96 LEU A CA 1
ATOM 720 C C . LEU A 1 96 ? 2.887 7.078 3.780 1.00 96.06 96 LEU A C 1
ATOM 722 O O . LEU A 1 96 ? 1.999 7.244 2.945 1.00 96.06 96 LEU A O 1
ATOM 726 N N . ARG A 1 97 ? 3.146 5.882 4.314 1.00 96.06 97 ARG A N 1
ATOM 727 C CA . ARG A 1 97 ? 2.460 4.643 3.933 1.00 96.06 97 ARG A CA 1
ATOM 728 C C . ARG A 1 97 ? 2.125 3.800 5.147 1.00 96.06 97 ARG A C 1
ATOM 730 O O . ARG A 1 97 ? 2.843 3.808 6.145 1.00 96.06 97 ARG A O 1
ATOM 737 N N . PHE A 1 98 ? 1.058 3.015 5.045 1.00 98.06 98 PHE A N 1
ATOM 738 C CA . PHE A 1 98 ? 0.853 1.924 5.989 1.00 98.06 98 PHE A CA 1
ATOM 739 C C . PHE A 1 98 ? 1.932 0.866 5.776 1.00 98.06 98 PHE A C 1
ATOM 741 O O . PHE A 1 98 ? 2.261 0.515 4.641 1.00 98.06 98 PHE A O 1
ATOM 748 N N . ASN A 1 99 ? 2.494 0.362 6.868 1.00 97.81 99 ASN A N 1
ATOM 749 C CA . ASN A 1 99 ? 3.410 -0.767 6.843 1.00 97.81 99 ASN A CA 1
ATOM 750 C C . ASN A 1 99 ? 2.798 -1.925 7.621 1.00 97.81 99 ASN A C 1
ATOM 752 O O . ASN A 1 99 ? 2.179 -1.699 8.660 1.00 97.81 99 ASN A O 1
ATOM 756 N N . TYR A 1 100 ? 3.002 -3.146 7.131 1.00 97.56 100 TYR A N 1
ATOM 757 C CA . TYR A 1 100 ? 2.657 -4.368 7.844 1.00 97.56 100 TYR A CA 1
ATOM 758 C C . TYR A 1 100 ? 3.874 -5.280 7.995 1.00 97.56 100 TYR A C 1
ATOM 760 O O . TYR A 1 100 ? 4.775 -5.279 7.153 1.00 97.56 100 TYR A O 1
ATOM 768 N N . TRP A 1 101 ? 3.910 -6.040 9.082 1.00 97.75 101 TRP A N 1
ATOM 769 C CA . TRP A 1 101 ? 4.916 -7.070 9.315 1.00 97.75 101 TRP A CA 1
ATOM 770 C C . TRP A 1 101 ? 4.478 -8.387 8.664 1.00 97.75 101 TRP A C 1
ATOM 772 O O . TRP A 1 101 ? 3.393 -8.879 8.968 1.00 97.75 101 TRP A O 1
ATOM 782 N N . ASP A 1 102 ? 5.304 -8.972 7.791 1.00 95.75 102 ASP A N 1
ATOM 783 C CA . ASP A 1 102 ? 5.008 -10.261 7.128 1.00 95.75 102 ASP A CA 1
ATOM 784 C C . ASP A 1 102 ? 5.477 -11.493 7.925 1.00 95.75 102 ASP A C 1
ATOM 786 O O . ASP A 1 102 ? 5.320 -12.631 7.487 1.00 95.75 102 ASP A O 1
ATOM 790 N N . GLY A 1 103 ? 6.061 -11.263 9.103 1.00 96.19 103 GLY A N 1
ATOM 791 C CA . GLY A 1 103 ? 6.712 -12.278 9.924 1.00 96.19 103 GLY A CA 1
ATOM 792 C C . GLY A 1 103 ? 8.242 -12.183 9.925 1.00 96.19 103 GLY A C 1
ATOM 793 O O . GLY A 1 103 ? 8.868 -12.656 10.874 1.00 96.19 103 GLY A O 1
ATOM 794 N N . PHE A 1 104 ? 8.829 -11.525 8.922 1.00 95.38 104 PHE A N 1
ATOM 795 C CA . PHE A 1 104 ? 10.277 -11.407 8.722 1.00 95.38 104 PHE A CA 1
ATOM 796 C C . PHE A 1 104 ? 10.749 -9.975 8.453 1.00 95.38 104 PHE A C 1
ATOM 798 O O . PHE A 1 104 ? 11.869 -9.621 8.825 1.00 95.38 104 PHE A O 1
ATOM 805 N N . LYS A 1 105 ? 9.932 -9.152 7.788 1.00 95.75 105 LYS A N 1
ATOM 806 C CA . LYS A 1 105 ? 10.240 -7.758 7.457 1.00 95.75 105 LYS A CA 1
ATOM 807 C C . LYS A 1 105 ? 8.982 -6.893 7.383 1.00 95.75 105 LYS A C 1
ATOM 809 O O . LYS A 1 105 ? 7.847 -7.362 7.284 1.00 95.75 105 LYS A O 1
ATOM 814 N N . TRP A 1 106 ? 9.218 -5.586 7.387 1.00 97.06 106 TRP A N 1
ATOM 815 C CA . TRP A 1 106 ? 8.198 -4.583 7.119 1.00 97.06 106 TRP A CA 1
ATOM 816 C C . TRP A 1 106 ? 7.969 -4.425 5.618 1.00 97.06 106 TRP A C 1
ATOM 818 O O . TRP A 1 106 ? 8.921 -4.238 4.862 1.00 97.06 106 TRP A O 1
ATOM 828 N N . ASN A 1 107 ? 6.704 -4.435 5.209 1.00 95.88 107 ASN A N 1
ATOM 829 C CA . ASN A 1 107 ? 6.277 -4.200 3.834 1.00 95.88 107 ASN A CA 1
ATOM 830 C C . ASN A 1 107 ? 5.285 -3.041 3.777 1.00 95.88 107 ASN A C 1
ATOM 832 O O . ASN A 1 107 ? 4.522 -2.816 4.715 1.00 95.88 107 ASN A O 1
ATOM 836 N N . ASP A 1 108 ? 5.266 -2.331 2.654 1.00 96.06 108 ASP A N 1
ATOM 837 C CA . ASP A 1 108 ? 4.257 -1.315 2.376 1.00 96.06 108 ASP A CA 1
ATOM 838 C C . ASP A 1 108 ? 2.918 -1.973 2.014 1.00 96.06 108 ASP A C 1
ATOM 840 O O . ASP A 1 108 ? 2.855 -2.891 1.192 1.00 96.06 108 ASP A O 1
ATOM 844 N N . VAL A 1 109 ? 1.822 -1.466 2.578 1.00 95.12 109 VAL A N 1
ATOM 845 C CA . VAL A 1 109 ? 0.475 -1.822 2.117 1.00 95.12 109 VAL A CA 1
ATOM 846 C C . VAL A 1 109 ? 0.225 -1.151 0.767 1.00 95.12 109 VAL A C 1
ATOM 848 O O . VAL A 1 109 ? 0.449 0.049 0.613 1.00 95.12 109 VAL A O 1
ATOM 851 N N . GLY A 1 110 ? -0.267 -1.917 -0.209 1.00 87.62 110 GLY A N 1
ATOM 852 C CA . GLY A 1 110 ? -0.625 -1.393 -1.531 1.00 87.62 110 GLY A CA 1
ATOM 853 C C . GLY A 1 110 ? 0.565 -1.100 -2.449 1.00 87.62 110 GLY A C 1
ATOM 854 O O . GLY A 1 110 ? 0.383 -0.477 -3.493 1.00 87.62 110 GLY A O 1
ATOM 855 N N . ALA A 1 111 ? 1.776 -1.548 -2.102 1.00 83.19 111 ALA A N 1
ATOM 856 C CA . ALA A 1 111 ? 2.874 -1.553 -3.059 1.00 83.19 111 ALA A CA 1
ATOM 857 C C . ALA A 1 111 ? 2.556 -2.540 -4.193 1.00 83.19 111 ALA A C 1
ATOM 859 O O . ALA A 1 111 ? 2.406 -3.740 -3.966 1.00 83.19 111 ALA A O 1
ATOM 860 N N . GLY A 1 112 ? 2.427 -2.017 -5.414 1.00 82.38 112 GLY A N 1
ATOM 861 C CA . GLY A 1 112 ? 2.328 -2.844 -6.611 1.00 82.38 112 GLY A CA 1
ATOM 862 C C . GLY A 1 112 ? 3.639 -3.579 -6.881 1.00 82.38 112 GLY A C 1
ATOM 863 O O . GLY A 1 112 ? 4.702 -3.177 -6.402 1.00 82.38 112 GLY A O 1
ATOM 864 N N . ALA A 1 113 ? 3.565 -4.645 -7.679 1.00 81.94 113 ALA A N 1
ATOM 865 C CA . ALA A 1 113 ? 4.769 -5.254 -8.224 1.00 81.94 113 ALA A CA 1
ATOM 866 C C . ALA A 1 113 ? 5.572 -4.196 -8.993 1.00 81.94 113 ALA A C 1
ATOM 868 O O . ALA A 1 113 ? 4.992 -3.330 -9.656 1.00 81.94 113 ALA A O 1
ATOM 869 N N . SER A 1 114 ? 6.899 -4.276 -8.922 1.00 82.25 114 SER A N 1
ATOM 870 C CA . SER A 1 114 ? 7.753 -3.499 -9.814 1.00 82.25 114 SER A CA 1
ATOM 871 C C . SER A 1 114 ? 7.312 -3.728 -11.260 1.00 82.25 114 SER A C 1
ATOM 873 O O . SER A 1 114 ? 6.988 -4.855 -11.648 1.00 82.25 114 SER A O 1
ATOM 875 N N . GLY A 1 115 ? 7.287 -2.658 -12.058 1.00 84.81 115 GLY A N 1
ATOM 876 C CA . GLY A 1 115 ? 7.089 -2.794 -13.497 1.00 84.81 115 GLY A CA 1
ATOM 877 C C . GLY A 1 115 ? 8.143 -3.733 -14.086 1.00 84.81 115 GLY A C 1
ATOM 878 O O . GLY A 1 115 ? 9.260 -3.814 -13.574 1.00 84.81 115 GLY A O 1
ATOM 879 N N . LYS A 1 116 ? 7.787 -4.456 -15.153 1.00 82.19 116 LYS A N 1
ATOM 880 C CA . LYS A 1 116 ? 8.788 -5.183 -15.944 1.00 82.19 116 LYS A CA 1
ATOM 881 C C . LYS A 1 116 ? 9.798 -4.177 -16.494 1.00 82.19 116 LYS A C 1
ATOM 883 O O . LYS A 1 116 ? 9.407 -3.057 -16.828 1.00 82.19 116 LYS A O 1
ATOM 888 N N . ASP A 1 117 ? 11.056 -4.594 -16.613 1.00 82.88 117 ASP A N 1
ATOM 889 C CA . ASP A 1 117 ? 12.066 -3.819 -17.334 1.00 82.88 117 ASP A CA 1
ATOM 890 C C . ASP A 1 117 ? 11.501 -3.416 -18.702 1.00 82.88 117 ASP A C 1
ATOM 892 O O . ASP A 1 117 ? 10.961 -4.252 -19.434 1.00 82.88 117 ASP A O 1
ATOM 896 N N . GLY A 1 118 ? 11.585 -2.125 -19.012 1.00 85.88 118 GLY A N 1
ATOM 897 C CA . GLY A 1 118 ? 11.210 -1.613 -20.319 1.00 85.88 118 GLY A CA 1
ATOM 898 C C . GLY A 1 118 ? 12.253 -1.954 -21.379 1.00 85.88 118 GLY A C 1
ATOM 899 O O . GLY A 1 118 ? 13.323 -2.486 -21.095 1.00 85.88 118 GLY A O 1
ATOM 900 N N . THR A 1 119 ? 11.933 -1.582 -22.609 1.00 91.69 119 THR A N 1
ATOM 901 C CA . THR A 1 119 ? 12.855 -1.614 -23.738 1.00 91.69 119 THR A CA 1
ATOM 902 C C . THR A 1 119 ? 14.051 -0.684 -23.512 1.00 91.69 119 THR A C 1
ATOM 904 O O . THR A 1 119 ? 13.879 0.481 -23.145 1.00 91.69 119 THR A O 1
ATOM 907 N N . VAL A 1 120 ? 15.257 -1.180 -23.785 1.00 94.12 120 VAL A N 1
ATOM 908 C CA . VAL A 1 120 ? 16.518 -0.432 -23.689 1.00 94.12 120 VAL A CA 1
ATOM 909 C C . VAL A 1 120 ? 17.036 -0.072 -25.085 1.00 94.12 120 VAL A C 1
ATOM 911 O O . VAL A 1 120 ? 16.906 -0.851 -26.030 1.00 94.12 120 VAL A O 1
ATOM 914 N N . TRP A 1 121 ? 17.639 1.115 -25.216 1.00 94.31 121 TRP A N 1
ATOM 915 C CA . TRP A 1 121 ? 18.383 1.534 -26.408 1.00 94.31 121 TRP A CA 1
ATOM 916 C C . TRP A 1 121 ? 19.885 1.387 -26.171 1.00 94.31 121 TRP A C 1
ATOM 918 O O . TRP A 1 121 ? 20.445 1.992 -25.256 1.00 94.31 121 TRP A O 1
ATOM 928 N N . TYR A 1 122 ? 20.533 0.604 -27.022 1.00 95.19 122 TYR A N 1
ATOM 929 C CA . TYR A 1 122 ? 21.979 0.434 -27.074 1.00 95.19 122 TYR A CA 1
ATOM 930 C C . TYR A 1 122 ? 22.566 1.197 -28.267 1.00 95.19 122 TYR A C 1
ATOM 932 O O . TYR A 1 122 ? 21.860 1.529 -29.219 1.00 95.19 122 TYR A O 1
ATOM 940 N N . ALA A 1 123 ? 23.875 1.442 -28.238 1.00 94.81 123 ALA A N 1
ATOM 941 C CA . ALA A 1 123 ? 24.610 1.965 -29.382 1.00 94.81 123 ALA A CA 1
ATOM 942 C C . ALA A 1 123 ? 26.035 1.406 -29.415 1.00 94.81 123 ALA A C 1
ATOM 944 O O . ALA A 1 123 ? 26.623 1.115 -28.371 1.00 94.81 123 ALA A O 1
ATOM 945 N N . GLY A 1 124 ? 26.599 1.276 -30.608 1.00 94.69 124 GLY A N 1
ATOM 946 C CA . GLY A 1 124 ? 27.981 0.850 -30.813 1.00 94.69 124 GLY A CA 1
ATOM 947 C C . GLY A 1 124 ? 28.344 0.847 -32.291 1.00 94.69 124 GLY A C 1
ATOM 948 O O . GLY A 1 124 ? 27.580 1.339 -33.109 1.00 94.69 124 GLY A O 1
ATOM 949 N N . ASN A 1 125 ? 29.522 0.337 -32.636 1.00 93.38 125 ASN A N 1
ATOM 950 C CA . ASN A 1 125 ? 29.981 0.302 -34.024 1.00 93.38 125 ASN A CA 1
ATOM 951 C C . ASN A 1 125 ? 29.749 -1.094 -34.620 1.00 93.38 125 ASN A C 1
ATOM 953 O O . ASN A 1 125 ? 30.263 -2.077 -34.085 1.00 93.38 125 ASN A O 1
ATOM 957 N N . GLY A 1 126 ? 29.056 -1.162 -35.755 1.00 91.25 126 GLY A N 1
ATOM 958 C CA . GLY A 1 126 ? 28.734 -2.390 -36.479 1.00 91.25 126 GLY A CA 1
ATOM 959 C C . GLY A 1 126 ? 27.430 -3.063 -36.037 1.00 91.25 126 GLY A C 1
ATOM 960 O O . GLY A 1 126 ? 26.715 -2.589 -35.157 1.00 91.25 126 GLY A O 1
ATOM 961 N N . VAL A 1 127 ? 27.123 -4.205 -36.664 1.00 90.44 127 VAL A N 1
ATOM 962 C CA . VAL A 1 127 ? 25.925 -5.008 -36.368 1.00 90.44 127 VAL A CA 1
ATOM 963 C C . VAL A 1 127 ? 26.002 -5.565 -34.935 1.00 90.44 127 VAL A C 1
ATOM 965 O O . VAL A 1 127 ? 27.018 -6.171 -34.578 1.00 90.44 127 VAL A O 1
ATOM 968 N N . PRO A 1 128 ? 24.949 -5.420 -34.110 1.00 94.50 128 PRO A N 1
ATOM 969 C CA . PRO A 1 128 ? 24.953 -5.910 -32.734 1.00 94.50 128 PRO A CA 1
ATOM 970 C C . PRO A 1 128 ? 24.990 -7.439 -32.640 1.00 94.50 128 PRO A C 1
ATOM 972 O O . PRO A 1 128 ? 24.408 -8.160 -33.449 1.00 94.50 128 PRO A O 1
ATOM 975 N N . THR A 1 129 ? 25.634 -7.949 -31.587 1.00 92.44 129 THR A N 1
ATOM 976 C CA . THR A 1 129 ? 25.661 -9.390 -31.293 1.00 92.44 129 THR A CA 1
ATOM 977 C C . THR A 1 129 ? 24.407 -9.832 -30.531 1.00 92.44 129 THR A C 1
ATOM 979 O O . THR A 1 129 ? 23.866 -9.087 -29.709 1.00 92.44 129 THR A O 1
ATOM 982 N N . ASN A 1 130 ? 23.964 -11.079 -30.729 1.00 89.00 130 ASN A N 1
ATOM 983 C CA . ASN A 1 130 ? 22.773 -11.616 -30.049 1.00 89.00 130 ASN A CA 1
ATOM 984 C C . ASN A 1 130 ? 22.945 -11.780 -28.523 1.00 89.00 130 ASN A C 1
ATOM 986 O O . ASN A 1 130 ? 21.956 -12.020 -27.830 1.00 89.00 130 ASN A O 1
ATOM 990 N N . SER A 1 131 ? 24.152 -11.611 -27.968 1.00 91.31 131 SER A N 1
ATOM 991 C CA . SER A 1 131 ? 24.371 -11.571 -26.513 1.00 91.31 131 SER A CA 1
ATOM 992 C C . SER A 1 131 ? 24.047 -10.207 -25.886 1.00 91.31 131 SER A C 1
ATOM 994 O O . SER A 1 131 ? 23.860 -10.126 -24.675 1.00 91.31 131 SER A O 1
ATOM 996 N N . THR A 1 132 ? 23.938 -9.138 -26.682 1.00 92.44 132 THR A N 1
ATOM 997 C CA . THR A 1 132 ? 23.576 -7.794 -26.207 1.00 92.44 132 THR A CA 1
ATOM 998 C C . THR A 1 132 ? 22.060 -7.628 -26.132 1.00 92.44 132 THR A C 1
ATOM 1000 O O . THR A 1 132 ? 21.365 -7.951 -27.094 1.00 92.44 132 THR A O 1
ATOM 1003 N N . GLY A 1 133 ? 21.551 -7.094 -25.018 1.00 92.12 133 GLY A N 1
ATOM 1004 C CA . GLY A 1 133 ? 20.132 -6.776 -24.828 1.00 92.12 133 GLY A CA 1
ATOM 1005 C C . GLY A 1 133 ? 19.208 -7.990 -24.695 1.00 92.12 133 GLY A C 1
ATOM 1006 O O . GLY A 1 133 ? 19.620 -9.151 -24.776 1.00 92.12 133 GLY A O 1
ATOM 1007 N N . LYS A 1 134 ? 17.928 -7.713 -24.499 1.00 92.88 134 LYS A N 1
ATOM 1008 C CA . LYS A 1 134 ? 16.807 -8.650 -24.423 1.00 92.88 134 LYS A CA 1
ATOM 1009 C C . LYS A 1 134 ? 15.863 -8.396 -25.602 1.00 92.88 134 LYS A C 1
ATOM 1011 O O . LYS A 1 134 ? 15.962 -7.382 -26.289 1.00 92.88 134 LYS A O 1
ATOM 1016 N N . ALA A 1 135 ? 14.954 -9.333 -25.860 1.00 92.12 135 ALA A N 1
ATOM 1017 C CA . ALA A 1 135 ? 13.883 -9.127 -26.831 1.00 92.12 135 ALA A CA 1
ATOM 1018 C C . ALA A 1 135 ? 13.191 -7.766 -26.626 1.00 92.12 135 ALA A C 1
ATOM 1020 O O . ALA A 1 135 ? 12.971 -7.343 -25.493 1.00 92.12 135 ALA A O 1
ATOM 1021 N N . THR A 1 136 ? 12.814 -7.127 -27.731 1.00 91.62 136 THR A N 1
ATOM 1022 C CA . THR A 1 136 ? 12.254 -5.771 -27.872 1.00 91.62 136 THR A CA 1
ATOM 1023 C C . THR A 1 136 ? 13.240 -4.607 -27.793 1.00 91.62 136 THR A C 1
ATOM 1025 O O . THR A 1 136 ? 12.849 -3.512 -28.196 1.00 91.62 136 THR A O 1
ATOM 1028 N N . ASP A 1 137 ? 14.489 -4.824 -27.366 1.00 94.75 137 ASP A N 1
ATOM 1029 C CA . ASP A 1 137 ? 15.518 -3.776 -27.307 1.00 94.75 137 ASP A CA 1
ATOM 1030 C C . ASP A 1 137 ? 15.861 -3.199 -28.683 1.00 94.75 137 ASP A C 1
ATOM 1032 O O . ASP A 1 137 ? 15.710 -3.862 -29.711 1.00 94.75 137 ASP A O 1
ATOM 1036 N N . PHE A 1 138 ? 16.341 -1.956 -28.685 1.00 94.56 138 PHE A N 1
ATOM 1037 C CA . PHE A 1 138 ? 16.808 -1.244 -29.872 1.00 94.56 138 PHE A CA 1
ATOM 1038 C C . PHE A 1 138 ? 18.327 -1.083 -29.833 1.00 94.56 138 PHE A C 1
ATOM 1040 O O . PHE A 1 138 ? 18.931 -0.974 -28.764 1.00 94.56 138 PHE A O 1
ATOM 1047 N N . TYR A 1 139 ? 18.950 -1.028 -31.003 1.00 95.44 139 TYR A N 1
ATOM 1048 C CA . TYR A 1 139 ? 20.378 -0.774 -31.145 1.00 95.44 139 TYR A CA 1
ATOM 1049 C C . TYR A 1 139 ? 20.635 0.176 -32.311 1.00 95.44 139 TYR A C 1
ATOM 1051 O O . TYR A 1 139 ? 20.124 -0.056 -33.404 1.00 95.44 139 TYR A O 1
ATOM 1059 N N . LEU A 1 140 ? 21.444 1.211 -32.085 1.00 93.88 140 LEU A N 1
ATOM 1060 C CA . LEU A 1 140 ? 21.978 2.090 -33.124 1.00 93.88 140 LEU A CA 1
ATOM 1061 C C . LEU A 1 140 ? 23.413 1.682 -33.476 1.00 93.88 140 LEU A C 1
ATOM 1063 O O . LEU A 1 140 ? 24.303 1.725 -32.625 1.00 93.88 140 LEU A O 1
ATOM 1067 N N . ASP A 1 141 ? 23.644 1.337 -34.737 1.00 93.31 141 ASP A N 1
ATOM 1068 C CA . ASP A 1 141 ? 24.990 1.217 -35.285 1.00 93.31 141 ASP A CA 1
ATOM 1069 C C . ASP A 1 141 ? 25.513 2.613 -35.659 1.00 93.31 141 ASP A C 1
ATOM 1071 O O . ASP A 1 141 ? 25.068 3.229 -36.622 1.00 93.31 141 ASP A O 1
ATOM 1075 N N . ASN A 1 142 ? 26.486 3.114 -34.905 1.00 91.81 142 ASN A N 1
ATOM 1076 C CA . ASN A 1 142 ? 27.110 4.420 -35.097 1.00 91.81 142 ASN A CA 1
ATOM 1077 C C . ASN A 1 142 ? 27.988 4.500 -36.357 1.00 91.81 142 ASN A C 1
ATOM 1079 O O . ASN A 1 142 ? 28.320 5.603 -36.788 1.00 91.81 142 ASN A O 1
ATOM 1083 N N . ALA A 1 143 ? 28.395 3.366 -36.934 1.00 90.62 143 ALA A N 1
ATOM 1084 C CA . ALA A 1 143 ? 29.211 3.338 -38.144 1.00 90.62 143 ALA A CA 1
ATOM 1085 C C . ALA A 1 143 ? 28.353 3.477 -39.408 1.00 90.62 143 ALA A C 1
ATOM 1087 O O . ALA A 1 143 ? 28.737 4.183 -40.339 1.00 90.62 143 ALA A O 1
ATOM 1088 N N . SER A 1 144 ? 27.194 2.815 -39.440 1.00 88.12 144 SER A N 1
ATOM 1089 C CA . SER A 1 144 ? 26.286 2.815 -40.597 1.00 88.12 144 SER A CA 1
ATOM 1090 C C . SER A 1 144 ? 25.073 3.740 -40.439 1.00 88.12 144 SER A C 1
ATOM 1092 O O . SER A 1 144 ? 24.470 4.134 -41.435 1.00 88.12 144 SER A O 1
ATOM 1094 N N . GLY A 1 145 ? 24.716 4.104 -39.205 1.00 86.44 145 GLY A N 1
ATOM 1095 C CA . GLY A 1 145 ? 23.470 4.791 -38.860 1.00 86.44 145 GLY A CA 1
ATOM 1096 C C . GLY A 1 145 ? 22.246 3.869 -38.809 1.00 86.44 145 GLY A C 1
ATOM 1097 O O . GLY A 1 145 ? 21.128 4.358 -38.645 1.00 86.44 145 GLY A O 1
ATOM 1098 N N . ASP A 1 146 ? 22.429 2.555 -38.965 1.00 89.12 146 ASP A N 1
ATOM 1099 C CA . ASP A 1 146 ? 21.331 1.594 -38.979 1.00 89.12 146 ASP A CA 1
ATOM 1100 C C . ASP A 1 146 ? 20.764 1.334 -37.583 1.00 89.12 146 ASP A C 1
ATOM 1102 O O . ASP A 1 146 ? 21.494 1.225 -36.598 1.00 89.12 146 ASP A O 1
ATOM 1106 N N . VAL A 1 147 ? 19.441 1.168 -37.516 1.00 92.19 147 VAL A N 1
ATOM 1107 C CA . VAL A 1 147 ? 18.745 0.766 -36.291 1.00 92.19 147 VAL A CA 1
ATOM 1108 C C . VAL A 1 147 ? 18.317 -0.690 -36.398 1.00 92.19 147 VAL A C 1
ATOM 1110 O O . VAL A 1 147 ? 17.759 -1.126 -37.408 1.00 92.19 147 VAL A O 1
ATOM 1113 N N . TYR A 1 148 ? 18.537 -1.432 -35.321 1.00 93.38 148 TYR A N 1
ATOM 1114 C CA . TYR A 1 148 ? 18.116 -2.814 -35.155 1.00 93.38 148 TYR A CA 1
ATOM 1115 C C . TYR A 1 148 ? 17.115 -2.898 -34.004 1.00 93.38 148 TYR A C 1
ATOM 1117 O O . TYR A 1 148 ? 17.257 -2.181 -33.014 1.00 93.38 148 TYR A O 1
ATOM 1125 N N . GLN A 1 149 ? 16.132 -3.790 -34.112 1.00 94.00 149 GLN A N 1
ATOM 1126 C CA . GLN A 1 149 ? 15.338 -4.246 -32.973 1.00 94.00 149 GLN A CA 1
ATOM 1127 C C . GLN A 1 149 ? 15.572 -5.724 -32.751 1.00 94.00 149 GLN A C 1
ATOM 1129 O O . GLN A 1 149 ? 15.599 -6.522 -33.690 1.00 94.00 149 GLN A O 1
ATOM 1134 N N . LYS A 1 150 ? 15.738 -6.084 -31.484 1.00 93.81 150 LYS A N 1
ATOM 1135 C CA . LYS A 1 150 ? 15.842 -7.472 -31.077 1.00 93.81 150 LYS A CA 1
ATOM 1136 C C . LYS A 1 150 ? 14.448 -8.082 -31.061 1.00 93.81 150 LYS A C 1
ATOM 1138 O O . LYS A 1 150 ? 13.567 -7.605 -30.346 1.00 93.81 150 LYS A O 1
ATOM 1143 N N . ASP A 1 151 ? 14.221 -9.112 -31.860 1.00 91.56 151 ASP A N 1
ATOM 1144 C CA . ASP A 1 151 ? 12.924 -9.776 -31.927 1.00 91.56 151 ASP A CA 1
ATOM 1145 C C . ASP A 1 151 ? 12.653 -10.653 -30.687 1.00 91.56 151 ASP A C 1
ATOM 1147 O O . ASP A 1 151 ? 13.490 -10.803 -29.789 1.00 91.56 151 ASP A O 1
ATOM 1151 N N . LEU A 1 152 ? 11.462 -11.257 -30.629 1.00 91.38 152 LEU A N 1
ATOM 1152 C CA . LEU A 1 152 ? 11.066 -12.156 -29.536 1.00 91.38 152 LEU A CA 1
ATOM 1153 C C . LEU A 1 152 ? 11.888 -13.456 -29.479 1.00 91.38 152 LEU A C 1
ATOM 1155 O O . LEU A 1 152 ? 11.830 -14.165 -28.475 1.00 91.38 152 LEU A O 1
ATOM 1159 N N . THR A 1 153 ? 12.671 -13.757 -30.517 1.00 92.81 153 THR A N 1
ATOM 1160 C CA . THR A 1 153 ? 13.597 -14.897 -30.570 1.00 92.81 153 THR A CA 1
ATOM 1161 C C . THR A 1 153 ? 15.029 -14.520 -30.177 1.00 92.81 153 THR A C 1
ATOM 1163 O O . THR A 1 153 ? 15.921 -15.363 -30.220 1.00 92.81 153 THR A O 1
ATOM 1166 N N . ASN A 1 154 ? 15.239 -13.289 -29.693 1.00 91.50 154 ASN A N 1
ATOM 1167 C CA . ASN A 1 154 ? 16.533 -12.724 -29.304 1.00 91.50 154 ASN A CA 1
ATOM 1168 C C . ASN A 1 154 ? 17.523 -12.550 -30.468 1.00 91.50 154 ASN A C 1
ATOM 1170 O O . ASN A 1 154 ? 18.738 -12.570 -30.252 1.00 91.50 154 ASN A O 1
ATOM 1174 N N . ILE A 1 155 ? 17.017 -12.323 -31.678 1.00 92.50 155 ILE A N 1
ATOM 1175 C CA . ILE A 1 155 ? 17.830 -12.029 -32.858 1.00 92.50 155 ILE A CA 1
ATOM 1176 C C . ILE A 1 155 ? 17.693 -10.549 -33.205 1.00 92.50 155 ILE A C 1
ATOM 1178 O O . ILE A 1 155 ? 16.591 -10.000 -33.221 1.00 92.50 155 ILE A O 1
ATOM 1182 N N . TRP A 1 156 ? 18.816 -9.886 -33.478 1.00 93.44 156 TRP A N 1
ATOM 1183 C CA . TRP A 1 156 ? 18.795 -8.516 -33.980 1.00 93.44 156 TRP A CA 1
ATOM 1184 C C . TRP A 1 156 ? 18.358 -8.483 -35.439 1.00 93.44 156 TRP A C 1
ATOM 1186 O O . TRP A 1 156 ? 19.057 -8.969 -36.328 1.00 93.44 156 TRP A O 1
ATOM 1196 N N . VAL A 1 157 ? 17.209 -7.864 -35.682 1.00 92.25 157 VAL A N 1
ATOM 1197 C CA . VAL A 1 157 ? 16.681 -7.629 -37.020 1.00 92.25 157 VAL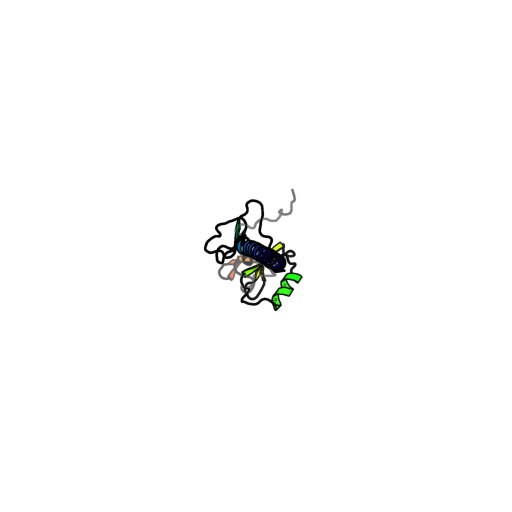 A CA 1
ATOM 1198 C C . VAL A 1 157 ? 16.858 -6.152 -37.332 1.00 92.25 157 VAL A C 1
ATOM 1200 O O . VAL A 1 157 ? 16.408 -5.284 -36.582 1.00 92.25 157 VAL A O 1
ATOM 1203 N N . ARG A 1 158 ? 17.540 -5.850 -38.440 1.00 90.88 158 ARG A N 1
ATOM 1204 C CA . ARG A 1 158 ? 17.642 -4.475 -38.936 1.00 90.88 158 ARG A CA 1
ATOM 1205 C C . ARG A 1 158 ? 16.239 -3.983 -39.266 1.00 90.88 158 ARG A C 1
ATOM 1207 O O . ARG A 1 158 ? 15.520 -4.663 -39.998 1.00 90.88 158 ARG A O 1
ATOM 1214 N N . PHE A 1 159 ? 15.859 -2.806 -38.777 1.00 81.50 159 PHE A N 1
ATOM 1215 C CA .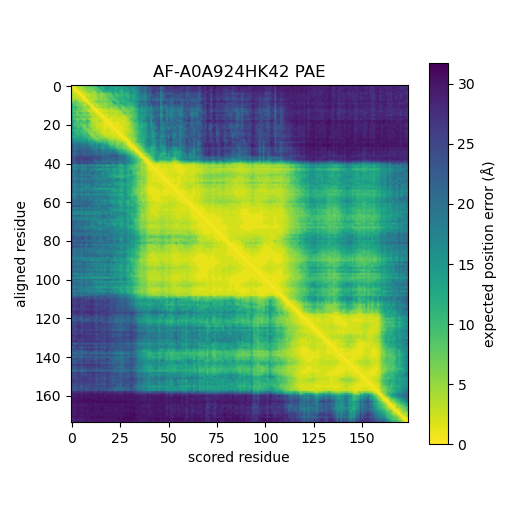 PHE A 1 159 ? 14.605 -2.202 -39.206 1.00 81.50 159 PHE A CA 1
ATOM 1216 C C . PHE A 1 159 ? 14.649 -1.966 -40.717 1.00 81.50 159 PHE A C 1
ATOM 1218 O O . PHE A 1 159 ? 15.552 -1.272 -41.198 1.00 81.50 159 PHE A O 1
ATOM 1225 N N . PRO A 1 160 ? 13.703 -2.524 -41.492 1.00 70.25 160 PRO A N 1
ATOM 1226 C CA . PRO A 1 160 ? 13.670 -2.290 -42.921 1.00 70.25 160 PRO A CA 1
ATOM 1227 C C . PRO A 1 160 ? 13.275 -0.833 -43.168 1.00 70.25 160 PRO A C 1
ATOM 1229 O O . PRO A 1 160 ? 12.120 -0.449 -43.005 1.00 70.25 160 PRO A O 1
ATOM 1232 N N . VAL A 1 161 ? 14.229 -0.006 -43.595 1.00 61.44 161 VAL A N 1
ATOM 1233 C CA . VAL A 1 161 ? 13.935 1.305 -44.185 1.00 61.44 161 VAL A CA 1
ATOM 1234 C C . VAL A 1 161 ? 13.428 1.097 -45.611 1.00 61.44 161 VAL A C 1
ATOM 1236 O O . VAL A 1 161 ? 14.125 1.366 -46.582 1.00 61.44 161 VAL A O 1
ATOM 1239 N N . SER A 1 162 ? 12.190 0.619 -45.754 1.00 54.62 162 SER A N 1
ATOM 1240 C CA . SER A 1 162 ? 11.472 0.736 -47.032 1.00 54.62 162 SER A CA 1
ATOM 1241 C C . SER A 1 162 ? 11.166 2.200 -47.373 1.00 54.62 162 SER A C 1
ATOM 1243 O O . SER A 1 162 ? 10.894 2.516 -48.526 1.00 54.62 162 SER A O 1
ATOM 1245 N N . ASN A 1 163 ? 11.292 3.111 -46.402 1.00 49.03 163 ASN A N 1
ATOM 1246 C CA . ASN A 1 163 ? 11.415 4.541 -46.642 1.00 49.03 163 ASN A CA 1
ATOM 1247 C C . ASN A 1 163 ? 12.238 5.162 -45.495 1.00 49.03 163 ASN A C 1
ATOM 1249 O O . ASN A 1 163 ? 11.720 5.244 -44.378 1.00 49.03 163 ASN A O 1
ATOM 1253 N N . PRO A 1 164 ? 13.515 5.548 -45.686 1.00 57.78 164 PRO A N 1
ATOM 1254 C CA . PRO A 1 164 ? 14.253 6.234 -44.632 1.00 57.78 164 PRO A CA 1
ATOM 1255 C C . PRO A 1 164 ? 13.470 7.486 -44.230 1.00 57.78 164 PRO A C 1
ATOM 1257 O O . PRO A 1 164 ? 13.112 8.301 -45.083 1.00 57.78 164 PRO A O 1
ATOM 1260 N N . VAL A 1 165 ? 13.179 7.644 -42.936 1.00 60.16 165 VAL A N 1
ATOM 1261 C CA . VAL A 1 165 ? 12.631 8.904 -42.427 1.00 60.16 165 VAL A CA 1
ATOM 1262 C C . VAL A 1 165 ? 13.668 9.973 -42.747 1.00 60.16 165 VAL A C 1
ATOM 1264 O O . VAL A 1 165 ? 14.782 9.954 -42.226 1.00 60.16 165 VAL A O 1
ATOM 1267 N N . ASN A 1 166 ? 13.337 10.876 -43.667 1.00 58.56 166 ASN A N 1
ATOM 1268 C CA . ASN A 1 166 ? 14.231 11.958 -44.041 1.00 58.56 166 ASN A CA 1
ATOM 1269 C C . ASN A 1 166 ? 14.347 12.942 -42.868 1.00 58.56 166 ASN A C 1
ATOM 1271 O O . ASN A 1 166 ? 13.550 13.866 -42.734 1.00 58.56 166 ASN A O 1
ATOM 1275 N N . LEU A 1 167 ? 15.362 12.754 -42.024 1.00 63.56 167 LEU A N 1
ATOM 1276 C CA . LEU A 1 167 ? 15.652 13.638 -40.895 1.00 63.56 167 LEU A CA 1
ATOM 1277 C C . LEU A 1 167 ? 16.419 14.909 -41.299 1.00 63.56 167 LEU A C 1
ATOM 1279 O O . LEU A 1 167 ? 16.732 15.711 -40.419 1.00 63.56 167 LEU A O 1
ATOM 1283 N N . LYS A 1 168 ? 16.697 15.160 -42.596 1.00 53.16 168 LYS A N 1
ATOM 1284 C CA . LYS A 1 168 ? 17.507 16.319 -43.045 1.00 53.16 168 LYS A CA 1
ATOM 1285 C C . LYS A 1 168 ? 16.940 17.695 -42.666 1.00 53.16 168 LYS A C 1
ATOM 1287 O O . LYS A 1 168 ? 17.621 18.685 -42.892 1.00 53.16 168 LYS A O 1
ATOM 1292 N N . ASN A 1 169 ? 15.751 17.787 -42.068 1.00 50.75 169 ASN A N 1
ATOM 1293 C CA . ASN A 1 169 ? 15.195 19.039 -41.547 1.00 50.75 169 ASN A CA 1
ATOM 1294 C C . ASN A 1 169 ? 14.540 18.913 -40.158 1.00 50.75 169 ASN A C 1
ATOM 1296 O O . ASN A 1 169 ? 13.888 19.857 -39.729 1.00 50.75 169 ASN A O 1
ATOM 1300 N N . ALA A 1 170 ? 14.714 17.804 -39.429 1.00 55.94 170 ALA A N 1
ATOM 1301 C CA . ALA A 1 170 ? 14.019 17.599 -38.147 1.00 55.94 170 ALA A CA 1
ATOM 1302 C C . ALA A 1 170 ? 14.434 18.595 -37.038 1.00 55.94 170 ALA A C 1
ATOM 1304 O O . ALA A 1 170 ? 13.730 18.739 -36.045 1.00 55.94 170 ALA A O 1
ATOM 1305 N N . ASN A 1 171 ? 15.541 19.324 -37.229 1.00 57.53 171 ASN A N 1
ATOM 1306 C CA . ASN A 1 171 ? 15.997 20.396 -36.337 1.00 57.53 171 ASN A CA 1
ATOM 1307 C C . ASN A 1 171 ? 15.581 21.810 -36.783 1.00 57.53 171 ASN A C 1
ATOM 1309 O O . ASN A 1 171 ? 16.035 22.787 -36.183 1.00 57.53 171 ASN A O 1
ATOM 1313 N N . LYS A 1 172 ? 14.740 21.967 -37.814 1.00 52.38 172 LYS A N 1
ATOM 1314 C CA . LYS A 1 172 ? 14.125 23.271 -38.084 1.00 52.38 172 LYS A CA 1
ATOM 1315 C C . LYS A 1 172 ? 13.008 23.483 -37.069 1.00 52.38 172 LYS A C 1
ATOM 1317 O O . LYS A 1 172 ? 11.909 22.972 -37.232 1.00 52.38 172 LYS A O 1
ATOM 1322 N N . ARG A 1 173 ? 13.335 24.202 -35.995 1.00 52.28 173 ARG A N 1
ATOM 1323 C CA . ARG A 1 173 ? 12.333 24.902 -35.191 1.00 52.28 173 ARG A CA 1
ATOM 1324 C C . ARG A 1 173 ? 11.616 25.866 -36.139 1.00 52.28 173 ARG A C 1
ATOM 1326 O O . ARG A 1 173 ? 12.266 26.783 -36.641 1.00 52.28 173 ARG A O 1
ATOM 1333 N N . GLU A 1 174 ? 10.355 25.588 -36.447 1.00 57.44 174 GLU A N 1
ATOM 1334 C CA . GLU A 1 174 ? 9.410 26.637 -36.847 1.00 57.44 174 GLU A CA 1
ATOM 1335 C C . GLU A 1 174 ? 9.046 27.478 -35.619 1.00 57.44 174 GLU A C 1
ATOM 1337 O O . GLU A 1 174 ? 8.992 26.899 -34.505 1.00 57.44 174 GLU A O 1
#

Mean predicted aligned error: 14.37 Å

pLDDT: mean 83.93, std 15.25, range [49.03, 98.44]

Foldseek 3Di:
DVVVVVVVVVVVVVVVVVVVVVVVCVVVVCPPPPQADDPQAGEAPDPDADPPHNYDYDDPPDDDAFAEEAPVRVVVCQVVAAQVQFQPWHQHPHVRFIWTDRRHDIDGDPDDDDDDDDAEEEEDADDDDLVPDAAQHWYAHPNPRWIWGQHNVSDTDTDDPPPPPPCVCVPPDD

Sequence (174 aa):
MQNSLQKIHHGSIVHLTLKTIVFLILILGFKKTTLGQTSGSVGIGTTTPYSNAVLDISSTTKGLLLPRLSIQQRDILTPKINATANGLIIYNTTSLRFNYWDGFKWNDVGAGASGKDGTVWYAGNGVPTNSTGKATDFYLDNASGDVYQKDLTNIWVRFPVSNPVNLKNANKRE

Solvent-accessible surface area (backbone atoms only — not comparable to full-atom values): 10694 Å² total; per-residue (Å²): 121,69,73,61,56,54,53,53,53,53,54,53,51,52,55,51,52,52,52,52,50,53,52,48,48,54,66,69,63,61,63,80,81,71,83,32,64,61,90,85,24,39,23,42,78,39,94,73,49,54,92,90,37,57,68,30,79,47,62,97,86,64,82,86,85,60,59,74,30,42,63,71,60,49,56,68,44,53,90,78,54,46,57,88,46,46,71,46,67,34,34,29,69,67,82,73,39,44,32,31,29,76,28,86,50,80,41,64,64,88,68,71,80,80,77,75,87,73,74,49,80,48,74,45,77,52,87,78,57,62,85,62,76,55,54,63,16,37,36,38,14,72,72,80,71,49,48,29,36,20,37,92,85,43,43,69,40,69,62,81,64,90,65,70,80,79,62,93,57,76,81,63,80,126